Protein AF-A0A7Z0J005-F1 (afdb_monomer_lite)

Foldseek 3Di:
DLVVVCVVVVDDSVVSVVVLVVLCVVQVHDDSVVSVVSCVVVVVD

Secondary structure (DSSP, 8-state):
-HHHHHHHHT--HHHHHHHHHHHHHHTT-SSHHHHHHHHHHTT--

Radius of gyration: 10.88 Å; chains: 1; bounding box: 27×17×23 Å

Organism: Rhizobium leguminosarum (NCBI:txid384)

pLDDT: mean 95.82, std 4.62, range [71.62, 98.56]

InterPro domains:
  IPR000792 Transcription regulator LuxR, C-terminal [PS50043] (1-43)
  IPR016032 Signal transduction response regulator, C-terminal effector [SSF46894] (2-45)
  IPR036388 Winged helix-like DNA-binding domain superfamily [G3DSA:1.10.10.10] (1-45)

Structure (mmCIF, N/CA/C/O backbone):
data_AF-A0A7Z0J005-F1
#
_entry.id   AF-A0A7Z0J005-F1
#
loop_
_atom_site.group_PDB
_atom_site.id
_atom_site.type_symbol
_atom_site.label_atom_id
_atom_site.label_alt_id
_atom_site.label_comp_id
_atom_site.label_asym_id
_atom_site.label_entity_id
_atom_site.label_seq_id
_atom_site.pdbx_PDB_ins_code
_atom_site.Cartn_x
_atom_site.Cartn_y
_atom_site.Cartn_z
_atom_site.occupancy
_atom_site.B_iso_or_equiv
_atom_site.auth_seq_id
_atom_site.auth_comp_id
_atom_site.auth_asym_id
_a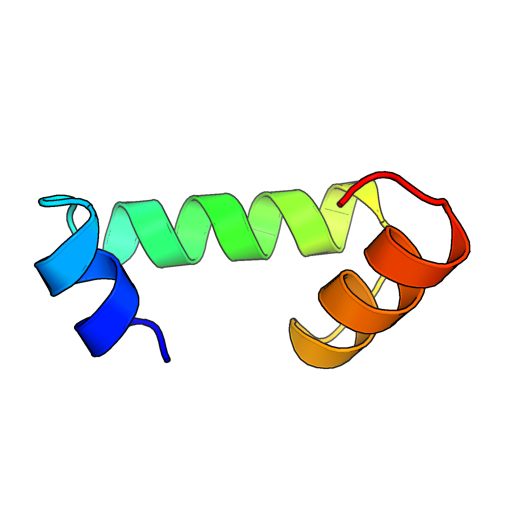tom_site.auth_atom_id
_atom_site.pdbx_PDB_model_num
ATOM 1 N N . MET A 1 1 ? -9.643 6.846 -1.155 1.00 71.62 1 MET A N 1
ATOM 2 C CA . MET A 1 1 ? -9.084 5.492 -0.934 1.00 71.62 1 MET A CA 1
ATOM 3 C C . MET A 1 1 ? -9.216 5.013 0.513 1.00 71.62 1 MET A C 1
ATOM 5 O O . MET A 1 1 ? -10.031 4.134 0.743 1.00 71.62 1 MET A O 1
ATOM 9 N N . ALA A 1 2 ? -8.514 5.593 1.500 1.00 84.00 2 ALA A N 1
ATOM 10 C CA . ALA A 1 2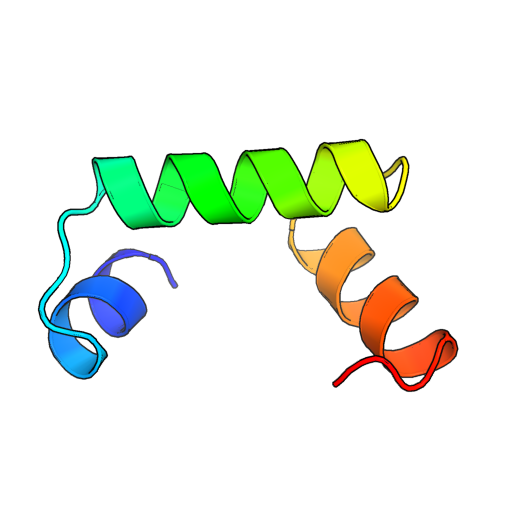 ? -8.501 5.058 2.875 1.00 84.00 2 ALA A CA 1
ATOM 11 C C . ALA A 1 2 ? -9.902 4.876 3.495 1.00 84.00 2 ALA A C 1
ATOM 13 O O . ALA A 1 2 ? -10.210 3.795 3.971 1.00 84.00 2 ALA A O 1
ATOM 14 N N . LYS A 1 3 ? -10.792 5.874 3.382 1.00 86.62 3 LYS A N 1
ATOM 15 C CA . LYS A 1 3 ? -12.174 5.803 3.903 1.00 86.62 3 LYS A CA 1
ATOM 16 C C . LYS A 1 3 ? -12.987 4.625 3.341 1.00 86.62 3 LYS A C 1
ATOM 18 O O . LYS A 1 3 ? -13.736 3.994 4.076 1.00 86.62 3 LYS A O 1
ATOM 23 N N . GLN A 1 4 ? -12.824 4.317 2.053 1.00 92.06 4 GLN A N 1
ATOM 24 C CA . GLN A 1 4 ? -13.499 3.179 1.415 1.00 92.06 4 GLN A CA 1
ATOM 25 C C . GLN A 1 4 ? -12.920 1.847 1.906 1.00 92.06 4 GLN A C 1
ATOM 27 O O . GLN A 1 4 ? -13.674 0.910 2.140 1.00 92.06 4 GLN A O 1
ATOM 32 N N . ILE A 1 5 ? -11.600 1.773 2.106 1.00 92.31 5 ILE A N 1
ATOM 33 C CA . ILE A 1 5 ? -10.926 0.585 2.648 1.00 92.31 5 ILE A CA 1
ATOM 34 C C . ILE A 1 5 ? -11.387 0.325 4.087 1.00 92.31 5 ILE A C 1
ATOM 36 O O . ILE A 1 5 ? -11.764 -0.801 4.396 1.00 92.31 5 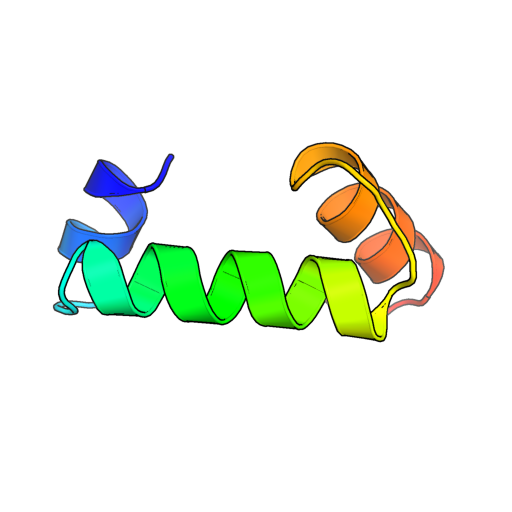ILE A O 1
ATOM 40 N N . CYS A 1 6 ? -11.439 1.362 4.932 1.00 94.06 6 CYS A N 1
ATOM 41 C CA . CYS A 1 6 ? -11.948 1.258 6.302 1.00 94.06 6 CYS A CA 1
ATO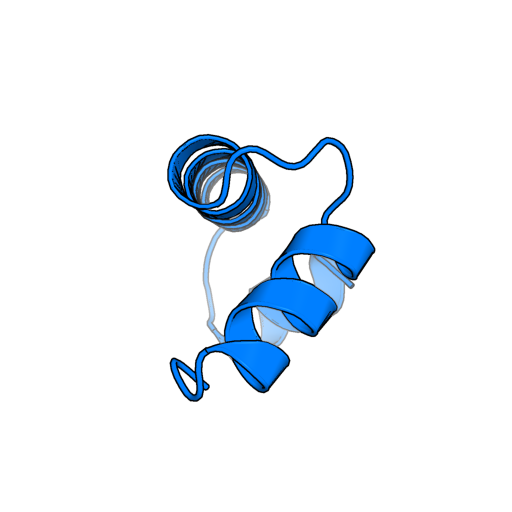M 42 C C . CYS A 1 6 ? -13.362 0.670 6.333 1.00 94.06 6 CYS A C 1
ATOM 44 O O . CYS A 1 6 ? -13.621 -0.256 7.091 1.00 94.06 6 CYS A O 1
ATOM 46 N N . ALA A 1 7 ? -14.258 1.185 5.482 1.00 94.88 7 ALA A N 1
ATOM 47 C CA . ALA A 1 7 ? -15.644 0.730 5.419 1.00 94.88 7 ALA A CA 1
ATOM 48 C C . ALA A 1 7 ? -15.774 -0.719 4.921 1.00 94.88 7 ALA A C 1
ATOM 50 O O . ALA A 1 7 ? -16.587 -1.469 5.445 1.00 94.88 7 ALA A O 1
ATOM 51 N N . ARG A 1 8 ? -14.973 -1.125 3.926 1.00 96.81 8 ARG A N 1
ATOM 52 C CA . ARG A 1 8 ? -15.030 -2.486 3.365 1.00 96.81 8 ARG A CA 1
ATOM 53 C C . ARG A 1 8 ? -14.404 -3.545 4.268 1.00 96.81 8 ARG A C 1
ATOM 55 O O . ARG A 1 8 ? -14.864 -4.678 4.259 1.00 96.81 8 ARG A O 1
ATOM 62 N N . LEU A 1 9 ? -13.338 -3.193 4.983 1.00 95.44 9 LEU A N 1
ATOM 63 C CA . LEU A 1 9 ? -12.568 -4.122 5.815 1.00 95.44 9 LEU A CA 1
ATOM 64 C C . LEU A 1 9 ? -12.890 -3.997 7.313 1.00 95.44 9 LEU A C 1
ATOM 66 O O . LEU A 1 9 ? -12.301 -4.718 8.109 1.00 95.44 9 LEU A O 1
ATOM 70 N N . CYS A 1 10 ? -13.791 -3.088 7.702 1.00 96.12 10 CYS A N 1
ATOM 71 C CA . CYS A 1 10 ? -14.164 -2.809 9.093 1.00 96.12 10 CYS A CA 1
ATOM 72 C C . CYS A 1 10 ? -12.957 -2.537 10.017 1.00 96.12 10 CYS A C 1
ATOM 74 O O . CYS A 1 10 ? -12.928 -2.979 11.163 1.00 96.12 10 CYS A O 1
ATOM 76 N N . ILE A 1 11 ? -11.960 -1.789 9.524 1.00 96.00 11 ILE A N 1
ATOM 77 C CA . ILE A 1 11 ? -10.759 -1.395 10.284 1.00 96.00 11 ILE A CA 1
ATOM 78 C C . ILE A 1 11 ? -10.619 0.123 10.391 1.00 96.00 11 ILE A C 1
ATOM 80 O O . ILE A 1 11 ? -11.188 0.884 9.607 1.00 96.00 11 ILE A O 1
ATOM 84 N N . SER A 1 12 ? -9.828 0.576 11.366 1.00 96.62 12 SER A N 1
ATOM 85 C CA . SER A 1 12 ? -9.585 1.999 11.591 1.00 96.62 12 SER A CA 1
ATOM 86 C C . SER A 1 12 ? -8.753 2.640 10.473 1.00 96.62 12 SER A C 1
ATOM 88 O O . SER A 1 12 ? -7.907 2.011 9.832 1.00 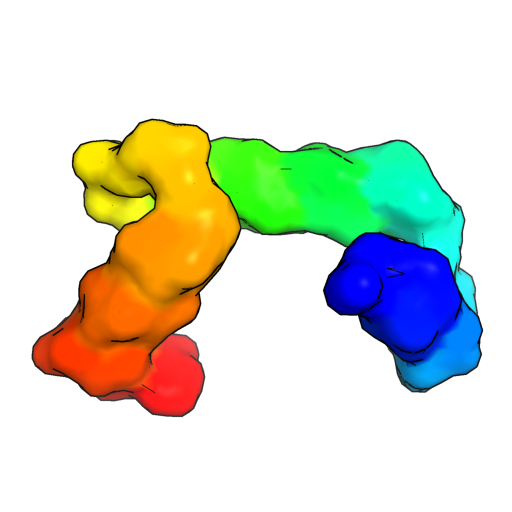96.62 12 SER A O 1
ATOM 90 N N . THR A 1 13 ? -8.930 3.950 10.285 1.00 95.81 13 THR A N 1
ATOM 91 C CA . THR A 1 13 ? -8.127 4.739 9.337 1.00 95.81 13 THR A CA 1
ATOM 92 C C . THR A 1 13 ? -6.635 4.694 9.659 1.00 95.81 13 THR A C 1
ATOM 94 O O . THR A 1 13 ? -5.819 4.618 8.740 1.00 95.81 13 THR A O 1
ATOM 97 N N . SER A 1 14 ? -6.270 4.686 10.945 1.00 96.38 14 SER A N 1
ATOM 98 C CA . SER A 1 14 ? -4.874 4.572 11.378 1.00 96.38 14 SER A CA 1
ATOM 99 C C . SER A 1 14 ? -4.267 3.218 11.008 1.00 96.38 14 SER A C 1
ATOM 101 O O . SER A 1 14 ? -3.125 3.178 10.554 1.00 96.38 14 SER A O 1
ATOM 103 N N . ALA A 1 15 ? -5.031 2.123 11.105 1.00 96.69 15 ALA A N 1
ATOM 104 C CA . ALA A 1 15 ? -4.585 0.803 10.663 1.00 96.69 15 ALA A CA 1
ATOM 105 C C . ALA A 1 15 ? -4.346 0.770 9.145 1.00 96.69 15 ALA A C 1
ATOM 107 O O . ALA A 1 15 ? -3.288 0.326 8.698 1.00 96.69 15 ALA A O 1
ATOM 108 N N . VAL A 1 16 ? -5.267 1.324 8.345 1.00 97.12 16 VAL A N 1
ATOM 109 C CA . VAL A 1 16 ? -5.080 1.434 6.885 1.00 97.12 16 VAL A CA 1
ATOM 110 C C . VAL A 1 16 ? -3.818 2.232 6.551 1.00 97.12 16 VAL A C 1
ATOM 112 O O . VAL A 1 16 ? -3.005 1.793 5.737 1.00 97.12 16 VAL A O 1
ATOM 115 N N . GLN A 1 17 ? -3.616 3.388 7.188 1.00 96.06 17 GLN A N 1
ATOM 116 C CA . GLN A 1 17 ? -2.423 4.212 6.973 1.00 96.06 17 GLN A CA 1
ATOM 117 C C . GLN A 1 17 ? -1.136 3.473 7.354 1.00 96.06 17 GLN A C 1
ATOM 119 O O . GLN A 1 17 ? -0.163 3.527 6.597 1.00 96.06 17 GLN A O 1
ATOM 124 N N . LEU A 1 18 ? -1.142 2.753 8.478 1.00 97.50 18 LEU A N 1
ATOM 125 C CA . LEU A 1 18 ? -0.013 1.947 8.934 1.00 97.50 18 LEU A CA 1
ATOM 126 C C . LEU A 1 18 ? 0.346 0.862 7.910 1.00 97.50 18 LEU A C 1
ATOM 128 O O . LEU A 1 18 ? 1.519 0.721 7.554 1.00 97.50 18 LEU A O 1
ATOM 132 N N . TYR A 1 19 ? -0.641 0.125 7.397 1.00 96.94 19 TYR A N 1
ATOM 133 C CA . TYR A 1 19 ? -0.402 -0.938 6.419 1.00 96.94 19 TYR A CA 1
ATOM 134 C C . TYR A 1 19 ? 0.068 -0.400 5.069 1.00 96.94 19 TYR A C 1
ATOM 136 O O . TYR A 1 19 ? 1.031 -0.929 4.514 1.00 96.94 19 TYR A O 1
ATOM 144 N N . LEU A 1 20 ? -0.513 0.700 4.579 1.00 96.44 20 LEU A N 1
ATOM 145 C CA . LEU A 1 20 ? -0.038 1.349 3.354 1.00 96.44 20 LEU A CA 1
ATOM 146 C C . LEU A 1 20 ? 1.392 1.885 3.518 1.00 96.44 20 LEU A C 1
ATOM 148 O O . LEU A 1 20 ? 2.217 1.707 2.625 1.00 96.44 20 LEU A O 1
ATOM 152 N N . ALA A 1 21 ? 1.726 2.498 4.658 1.00 97.62 21 ALA A N 1
ATOM 153 C CA . ALA A 1 21 ? 3.092 2.946 4.939 1.00 97.62 21 ALA A CA 1
ATOM 154 C C . ALA A 1 21 ? 4.079 1.770 5.031 1.00 97.62 21 ALA A C 1
ATOM 156 O O . ALA A 1 21 ? 5.203 1.860 4.538 1.00 97.62 21 ALA A O 1
ATOM 157 N N . SER A 1 22 ? 3.654 0.654 5.624 1.00 98.25 22 SER A N 1
ATOM 158 C CA . SER A 1 22 ? 4.438 -0.580 5.671 1.00 98.25 22 SER A CA 1
ATOM 159 C C . SER A 1 22 ? 4.709 -1.128 4.267 1.00 98.25 22 SER A C 1
ATOM 161 O O . SER A 1 22 ? 5.863 -1.407 3.947 1.00 98.25 22 SER A O 1
ATOM 163 N N . ALA A 1 23 ? 3.688 -1.199 3.405 1.00 98.00 23 ALA A N 1
ATOM 164 C CA . ALA A 1 23 ? 3.831 -1.646 2.019 1.00 98.00 23 ALA A CA 1
ATOM 165 C C . ALA A 1 23 ? 4.818 -0.770 1.233 1.00 98.00 23 ALA A C 1
ATOM 167 O O . ALA A 1 23 ? 5.727 -1.298 0.597 1.00 98.00 23 ALA A O 1
ATOM 168 N N . ARG A 1 24 ? 4.714 0.561 1.359 1.00 98.19 24 ARG A N 1
ATOM 169 C CA . ARG A 1 24 ? 5.660 1.496 0.728 1.00 98.19 24 ARG A CA 1
ATOM 170 C C . ARG A 1 24 ? 7.105 1.268 1.167 1.00 98.19 24 ARG A C 1
ATOM 172 O O . ARG A 1 24 ? 7.992 1.218 0.323 1.00 98.19 24 ARG A O 1
ATOM 179 N N . ARG A 1 25 ? 7.341 1.070 2.471 1.00 98.56 25 ARG A N 1
ATOM 180 C CA . ARG A 1 25 ? 8.687 0.777 2.996 1.00 98.56 25 ARG A CA 1
ATOM 181 C C . ARG A 1 25 ? 9.226 -0.559 2.488 1.00 98.56 25 ARG A C 1
ATOM 183 O O . ARG A 1 25 ? 10.363 -0.606 2.036 1.00 98.56 25 ARG A O 1
ATOM 190 N N . LYS A 1 26 ? 8.412 -1.619 2.520 1.00 98.44 26 LYS A N 1
ATOM 191 C CA . LYS A 1 26 ? 8.800 -2.961 2.044 1.00 98.44 26 LYS A CA 1
ATOM 192 C C . LYS A 1 26 ? 9.125 -2.979 0.550 1.00 98.44 26 LYS A C 1
ATOM 194 O O . LYS A 1 26 ? 10.033 -3.685 0.135 1.00 98.44 26 LYS A O 1
ATOM 199 N N . LEU A 1 27 ? 8.400 -2.189 -0.238 1.00 98.19 27 LEU A N 1
ATOM 200 C CA . LEU A 1 27 ? 8.594 -2.073 -1.682 1.00 98.19 27 LEU A CA 1
ATOM 201 C C . LEU A 1 27 ? 9.537 -0.933 -2.081 1.00 98.19 27 LEU A C 1
ATOM 203 O O . LEU A 1 27 ? 9.712 -0.719 -3.275 1.00 98.19 27 LEU A O 1
ATOM 207 N N . THR A 1 28 ? 10.143 -0.226 -1.123 1.00 98.12 28 THR A N 1
ATOM 208 C CA . THR A 1 28 ? 11.093 0.879 -1.351 1.00 98.12 28 THR A CA 1
ATOM 209 C C . THR A 1 28 ? 10.579 1.973 -2.300 1.00 98.12 28 THR A C 1
ATOM 211 O O . THR A 1 28 ? 11.288 2.414 -3.201 1.00 98.12 28 THR A O 1
ATOM 214 N N . VAL A 1 29 ? 9.337 2.421 -2.097 1.00 98.38 29 VAL A N 1
ATOM 215 C CA . VAL A 1 29 ? 8.656 3.446 -2.918 1.00 98.38 29 VAL A CA 1
ATOM 216 C C . VAL A 1 29 ? 8.081 4.582 -2.067 1.00 98.38 29 VAL A C 1
ATOM 218 O O . VAL A 1 29 ? 7.826 4.411 -0.871 1.00 98.38 29 VAL A O 1
ATOM 221 N N . ALA A 1 30 ? 7.857 5.749 -2.672 1.00 97.19 30 ALA A N 1
ATOM 222 C CA . ALA A 1 30 ? 7.438 6.960 -1.967 1.00 97.19 30 ALA A CA 1
ATOM 223 C C . ALA A 1 30 ? 5.913 7.064 -1.838 1.00 97.19 30 ALA A C 1
ATOM 225 O O . ALA A 1 30 ? 5.401 7.484 -0.792 1.00 97.19 30 ALA A O 1
ATOM 226 N N . THR A 1 31 ? 5.175 6.640 -2.868 1.00 97.38 31 THR A N 1
ATOM 227 C CA . THR A 1 31 ? 3.713 6.786 -2.926 1.00 97.38 31 THR A CA 1
ATOM 228 C C . THR A 1 31 ? 2.980 5.446 -2.914 1.00 97.38 31 THR A C 1
ATOM 230 O O . THR A 1 31 ? 3.524 4.388 -3.224 1.00 97.38 31 THR A O 1
ATOM 233 N N . THR A 1 32 ? 1.710 5.461 -2.497 1.00 96.00 32 THR A N 1
ATOM 234 C CA . THR A 1 32 ? 0.883 4.244 -2.494 1.00 96.00 32 THR A CA 1
ATOM 235 C C . THR A 1 32 ? 0.608 3.766 -3.920 1.00 96.00 32 THR A C 1
ATOM 237 O O . THR A 1 32 ? 0.546 2.565 -4.147 1.00 96.00 32 THR A O 1
ATOM 240 N N . SER A 1 33 ? 0.494 4.684 -4.882 1.00 96.94 33 SER A N 1
ATOM 241 C CA . SER A 1 33 ? 0.316 4.345 -6.297 1.00 96.94 33 SER A CA 1
ATOM 242 C C . SER A 1 33 ? 1.527 3.597 -6.857 1.00 96.94 33 SER A C 1
ATOM 244 O O . SER A 1 33 ? 1.352 2.568 -7.500 1.00 96.94 33 SER A O 1
ATOM 246 N N . GLU A 1 34 ? 2.749 4.046 -6.545 1.00 98.00 34 GLU A N 1
ATOM 247 C CA . GLU A 1 34 ? 3.977 3.308 -6.880 1.00 98.00 34 GLU A CA 1
ATOM 248 C C . GLU A 1 34 ? 4.011 1.929 -6.217 1.00 98.00 34 GLU A C 1
ATOM 250 O O . GLU A 1 34 ? 4.412 0.956 -6.849 1.00 98.00 34 GLU A O 1
ATOM 255 N N . ALA A 1 35 ? 3.567 1.825 -4.958 1.00 98.19 35 ALA A N 1
ATOM 256 C CA . ALA A 1 35 ? 3.511 0.542 -4.258 1.00 98.19 35 ALA A CA 1
ATOM 257 C C . ALA A 1 35 ? 2.559 -0.440 -4.939 1.00 98.19 35 ALA A C 1
ATOM 259 O O . ALA A 1 35 ? 2.913 -1.604 -5.083 1.00 98.19 35 ALA A O 1
ATOM 260 N N . VAL A 1 36 ? 1.391 0.022 -5.394 1.00 97.62 36 VAL A N 1
ATOM 261 C CA . VAL A 1 36 ? 0.452 -0.809 -6.160 1.00 97.62 36 VAL A CA 1
ATOM 262 C C . VAL A 1 36 ? 1.071 -1.217 -7.496 1.00 97.62 36 VAL A C 1
ATOM 264 O O . VAL A 1 36 ? 1.131 -2.407 -7.779 1.00 97.62 36 VAL A O 1
ATOM 267 N N . ALA A 1 37 ? 1.610 -0.270 -8.272 1.00 98.25 37 ALA A N 1
ATOM 268 C CA . ALA A 1 37 ? 2.222 -0.567 -9.569 1.00 98.25 37 ALA A CA 1
ATOM 269 C C . ALA A 1 37 ? 3.380 -1.576 -9.453 1.00 98.25 37 ALA A C 1
ATOM 271 O O . ALA A 1 37 ? 3.454 -2.531 -10.224 1.00 98.25 37 ALA A O 1
ATOM 272 N N . LYS A 1 38 ? 4.257 -1.404 -8.455 1.00 98.38 38 LYS A N 1
ATOM 273 C CA . LYS A 1 38 ? 5.374 -2.319 -8.197 1.00 98.38 38 LYS A CA 1
ATOM 274 C C . LYS A 1 38 ? 4.902 -3.677 -7.676 1.00 98.38 38 LYS A C 1
ATOM 276 O O . LYS A 1 38 ? 5.462 -4.685 -8.082 1.00 98.38 38 LYS A O 1
ATOM 281 N N . ALA A 1 39 ? 3.883 -3.724 -6.814 1.00 98.38 39 ALA A N 1
ATOM 282 C C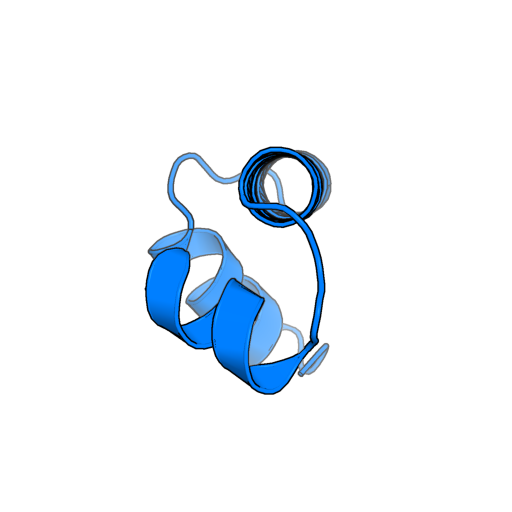A . ALA A 1 39 ? 3.310 -4.985 -6.342 1.00 98.38 39 ALA A CA 1
ATOM 283 C C . ALA A 1 39 ? 2.681 -5.793 -7.487 1.00 98.38 39 ALA A C 1
ATOM 285 O O . ALA A 1 39 ? 2.908 -6.995 -7.553 1.00 98.38 39 ALA A O 1
ATOM 286 N N . THR A 1 40 ? 1.977 -5.134 -8.413 1.00 98.31 40 THR A N 1
ATOM 287 C CA . THR A 1 40 ? 1.439 -5.763 -9.630 1.00 98.31 40 THR A CA 1
ATOM 288 C C . THR A 1 40 ? 2.555 -6.247 -10.559 1.00 98.31 40 THR A C 1
ATOM 290 O O . THR A 1 40 ? 2.500 -7.373 -11.032 1.00 98.31 40 THR A O 1
ATOM 293 N N . ALA A 1 41 ? 3.606 -5.446 -10.783 1.00 98.19 41 ALA A N 1
ATOM 294 C CA . ALA A 1 41 ? 4.745 -5.849 -11.618 1.00 98.19 41 ALA A CA 1
ATOM 295 C C . ALA A 1 41 ? 5.542 -7.039 -11.045 1.00 98.19 41 ALA A C 1
ATOM 297 O O . ALA A 1 41 ? 6.226 -7.734 -11.789 1.00 98.19 41 ALA A O 1
ATOM 298 N N . LEU A 1 42 ? 5.471 -7.250 -9.727 1.00 98.06 42 LEU A N 1
ATOM 299 C CA . LEU A 1 42 ? 6.075 -8.380 -9.016 1.00 98.06 42 LEU A CA 1
ATOM 300 C C . LEU A 1 42 ? 5.088 -9.540 -8.780 1.00 98.06 42 LEU A C 1
ATOM 302 O O . LEU A 1 42 ? 5.448 -10.479 -8.076 1.00 98.06 42 LEU A O 1
ATOM 306 N N . GLU A 1 43 ? 3.859 -9.453 -9.302 1.00 97.25 43 GLU A N 1
ATOM 307 C CA . GLU A 1 43 ? 2.786 -10.449 -9.129 1.00 97.25 43 GLU A CA 1
ATOM 308 C C . GLU A 1 43 ? 2.482 -10.798 -7.657 1.00 97.25 43 GLU A C 1
ATOM 310 O O . GLU A 1 43 ? 2.152 -11.929 -7.304 1.00 97.25 43 GLU A O 1
ATOM 315 N N . LEU A 1 44 ? 2.595 -9.810 -6.764 1.00 96.12 44 LEU A N 1
ATOM 316 C CA . LEU A 1 44 ? 2.256 -9.965 -5.343 1.00 96.12 44 LEU A CA 1
ATOM 317 C C . LEU A 1 44 ? 0.750 -9.812 -5.070 1.00 96.12 44 LEU A C 1
ATOM 319 O O . LEU A 1 44 ? 0.294 -10.185 -3.985 1.00 96.12 44 LEU A O 1
ATOM 323 N N . ILE A 1 45 ? 0.017 -9.205 -6.011 1.00 94.25 45 ILE A N 1
ATOM 324 C CA . ILE A 1 45 ? -1.430 -8.936 -5.991 1.00 94.25 45 ILE A CA 1
ATOM 325 C C . ILE A 1 45 ? -2.023 -9.031 -7.393 1.00 94.25 45 ILE A C 1
ATOM 327 O O . ILE A 1 45 ? -1.267 -8.784 -8.360 1.00 94.25 45 ILE A O 1
#

Sequence (45 aa):
MAKQICARLCISTSAVQLYLASARRKLTVATTSEAVAKATALELI